Protein AF-A0A1B6F9Q2-F1 (afdb_monomer_lite)

pLDDT: mean 82.61, std 14.93, range [38.16, 96.75]

Secondary structure (DSSP, 8-state):
---------PPTTHHHHHHHHHHHGGGEEEEE-TTSS-EEEEESTT---S--SS--PPPTTSSTTEEEEEEEETTEEEEEEEEEEEETTEEE--GGGT----

Sequence (102 aa):
SEKVHSRPQAERGGKSKEMCKKYAESVYIILPDPIGSGTFKYDTCAVVEPLITNGKDAEAREYPHMALIGYGNKNSISWLCGGSLISERYILSAAHCTDSGS

Organism: NCBI:txid1464854

Structure (mmCIF, N/CA/C/O backbone):
data_AF-A0A1B6F9Q2-F1
#
_entry.id   AF-A0A1B6F9Q2-F1
#
loop_
_atom_site.group_PDB
_atom_site.id
_atom_site.type_symbol
_atom_site.label_atom_id
_atom_site.label_alt_id
_atom_site.label_comp_id
_atom_site.label_asym_id
_atom_site.label_entity_id
_atom_site.label_seq_id
_atom_site.pdbx_PDB_ins_code
_atom_site.Cartn_x
_atom_site.Cartn_y
_atom_site.Cartn_z
_atom_site.occupancy
_atom_site.B_iso_or_equiv
_atom_site.auth_seq_id
_atom_site.auth_comp_id
_atom_site.auth_asym_id
_atom_site.auth_atom_id
_atom_site.pdbx_PDB_model_num
ATOM 1 N N . SER A 1 1 ? -22.871 -35.264 -21.201 1.00 38.16 1 SER A N 1
ATOM 2 C CA . SER A 1 1 ? -23.313 -34.071 -20.456 1.00 38.16 1 SER A CA 1
ATOM 3 C C . SER A 1 1 ? -22.380 -33.830 -19.292 1.00 38.16 1 SER A C 1
ATOM 5 O O . SER A 1 1 ? -22.606 -34.359 -18.212 1.00 38.16 1 SER A O 1
ATOM 7 N N . GLU A 1 2 ? -21.307 -33.078 -19.517 1.00 39.44 2 GLU A N 1
ATOM 8 C CA . GLU A 1 2 ? -20.404 -32.653 -18.448 1.00 39.44 2 GLU A CA 1
ATOM 9 C C . GLU A 1 2 ? -20.895 -31.303 -17.926 1.00 39.44 2 GLU A C 1
ATOM 11 O O . GLU A 1 2 ? -20.960 -30.314 -18.657 1.00 39.44 2 GLU A O 1
ATOM 16 N N . LYS A 1 3 ? -21.339 -31.282 -16.667 1.00 46.50 3 LYS A N 1
ATOM 17 C CA . LYS A 1 3 ? -21.721 -30.052 -15.977 1.00 46.50 3 LYS A CA 1
ATOM 18 C C . LYS A 1 3 ? -20.447 -29.248 -15.734 1.00 46.50 3 LYS A C 1
ATOM 20 O O . LYS A 1 3 ? -19.712 -29.522 -14.790 1.00 46.50 3 LYS A O 1
ATOM 25 N N . VAL A 1 4 ? -20.210 -28.233 -16.562 1.00 53.12 4 VAL A N 1
ATOM 26 C CA . VAL A 1 4 ? -19.313 -27.129 -16.212 1.00 53.12 4 VAL A CA 1
ATOM 27 C C . VAL A 1 4 ? -19.917 -26.465 -14.977 1.00 53.12 4 VAL A C 1
ATOM 29 O O . VAL A 1 4 ? -20.897 -25.729 -15.066 1.00 53.12 4 VAL A O 1
ATOM 32 N N . HIS A 1 5 ? -19.383 -26.782 -13.799 1.00 47.81 5 HIS A N 1
ATOM 33 C CA . HIS A 1 5 ? -19.680 -26.042 -12.582 1.00 47.81 5 HIS A CA 1
ATOM 34 C C . HIS A 1 5 ? -19.060 -24.652 -12.746 1.00 47.81 5 HIS A C 1
ATOM 36 O O . HIS A 1 5 ? -17.874 -24.442 -12.489 1.00 47.81 5 HIS A O 1
ATOM 42 N N . SER A 1 6 ? -19.849 -23.715 -13.268 1.00 52.38 6 SER A N 1
ATOM 43 C CA . SER A 1 6 ? -19.484 -22.308 -13.356 1.00 52.38 6 SER A CA 1
ATOM 44 C C . SER A 1 6 ? -19.162 -21.818 -11.949 1.00 52.38 6 SER A C 1
ATOM 46 O O . SER A 1 6 ? -20.050 -21.762 -11.096 1.00 52.38 6 SER A O 1
ATOM 48 N N . ARG A 1 7 ? -17.888 -21.482 -11.700 1.00 56.28 7 ARG A N 1
ATOM 49 C CA . ARG A 1 7 ? -17.488 -20.756 -10.489 1.00 56.28 7 ARG A CA 1
ATOM 50 C C . ARG A 1 7 ? -18.422 -19.548 -10.337 1.00 56.28 7 ARG A C 1
ATOM 52 O O . ARG A 1 7 ? -18.684 -18.901 -11.355 1.00 56.28 7 ARG A O 1
ATOM 59 N N . PRO A 1 8 ? -18.904 -19.224 -9.122 1.00 59.00 8 PRO A N 1
ATOM 60 C CA . PRO A 1 8 ? -19.621 -17.978 -8.898 1.00 59.00 8 PRO A CA 1
ATOM 61 C C . PRO A 1 8 ? -18.782 -16.851 -9.489 1.00 59.00 8 PRO A C 1
ATOM 63 O O . PRO A 1 8 ? -17.587 -16.750 -9.192 1.00 59.00 8 PRO A O 1
ATOM 66 N N . GLN A 1 9 ? -19.364 -16.083 -10.407 1.00 63.03 9 GLN A N 1
ATOM 67 C CA . GLN A 1 9 ? -18.649 -15.014 -11.082 1.00 63.03 9 GLN A CA 1
ATOM 68 C C . GLN A 1 9 ? -18.256 -13.996 -10.014 1.00 63.03 9 GLN A C 1
ATOM 70 O O . GLN A 1 9 ? -19.106 -13.282 -9.488 1.00 63.03 9 GLN A O 1
ATOM 75 N N . ALA A 1 10 ? -16.977 -13.988 -9.639 1.00 67.75 10 ALA A N 1
ATOM 76 C CA . ALA A 1 10 ? -16.465 -13.024 -8.685 1.00 67.75 10 ALA A CA 1
ATOM 77 C C . ALA A 1 10 ? -16.776 -11.620 -9.219 1.00 67.75 10 ALA A C 1
ATOM 79 O O . ALA A 1 10 ? -16.446 -11.301 -10.365 1.00 67.75 10 ALA A O 1
ATOM 80 N N . GLU A 1 11 ? -17.444 -10.808 -8.402 1.00 86.56 11 GLU A N 1
ATOM 81 C CA . GLU A 1 11 ? -17.766 -9.427 -8.741 1.00 86.56 11 GLU A CA 1
ATOM 82 C C . GLU A 1 11 ? -16.481 -8.697 -9.154 1.00 86.56 11 GLU A C 1
ATOM 84 O O . GLU A 1 11 ? -15.437 -8.830 -8.501 1.00 86.56 11 GLU A O 1
ATOM 89 N N . ARG A 1 12 ? -16.533 -7.924 -10.245 1.00 88.06 12 ARG A N 1
ATOM 90 C CA . ARG A 1 12 ? -15.389 -7.105 -10.662 1.00 88.06 12 ARG A CA 1
ATOM 91 C C . ARG A 1 12 ? -14.961 -6.211 -9.496 1.00 88.06 12 ARG A C 1
ATOM 93 O O . ARG A 1 12 ? -15.757 -5.451 -8.955 1.00 88.06 12 ARG A O 1
ATOM 100 N N . GLY A 1 13 ? -13.694 -6.328 -9.105 1.00 88.94 13 GLY A N 1
ATOM 101 C CA . GLY A 1 13 ? -13.134 -5.580 -7.981 1.00 88.94 13 GLY A CA 1
ATOM 102 C C . GLY A 1 13 ? -13.529 -6.090 -6.590 1.00 88.94 13 GLY A C 1
ATOM 103 O O . GLY A 1 13 ? -13.183 -5.430 -5.619 1.00 88.94 13 GLY A O 1
ATOM 104 N N . GLY A 1 14 ? -14.193 -7.246 -6.451 1.00 93.06 14 GLY A N 1
ATOM 105 C CA . GLY A 1 14 ? -14.609 -7.785 -5.146 1.00 93.06 14 GLY A CA 1
ATOM 106 C C . GLY A 1 14 ? -13.453 -7.901 -4.144 1.00 93.06 14 GLY A C 1
ATOM 107 O O . GLY A 1 14 ? -13.548 -7.385 -3.034 1.00 93.06 14 GLY A O 1
ATOM 108 N N . LYS A 1 15 ? -12.311 -8.453 -4.578 1.00 91.06 15 LYS A N 1
ATOM 109 C CA . LYS A 1 15 ? -11.080 -8.524 -3.766 1.00 91.06 15 LYS A CA 1
ATOM 110 C C . LYS A 1 15 ? -10.564 -7.145 -3.346 1.00 91.06 15 LYS A C 1
ATOM 112 O O . LYS A 1 15 ? -10.234 -6.930 -2.186 1.00 91.06 15 LYS A O 1
ATOM 117 N N . SER A 1 16 ? -10.529 -6.194 -4.280 1.00 92.88 16 SER A N 1
ATOM 118 C CA . SER A 1 16 ? -10.096 -4.821 -4.001 1.00 92.88 16 SER A CA 1
ATOM 119 C C . SER A 1 16 ? -11.015 -4.139 -2.988 1.00 92.88 16 SER A C 1
ATOM 121 O O . SER A 1 16 ? -10.526 -3.477 -2.081 1.00 92.88 16 SER A O 1
ATOM 123 N N . LYS A 1 17 ? -12.336 -4.331 -3.099 1.00 93.56 17 LYS A N 1
ATOM 124 C CA . LYS A 1 17 ? -13.323 -3.786 -2.154 1.00 93.56 17 LYS A CA 1
ATOM 125 C C . LYS A 1 17 ? -13.163 -4.382 -0.758 1.00 93.56 17 LYS A C 1
ATOM 127 O O . LYS A 1 17 ? -13.214 -3.650 0.224 1.00 93.56 17 LYS A O 1
ATOM 132 N N . GLU A 1 18 ? -12.978 -5.695 -0.674 1.00 93.69 18 GLU A N 1
ATOM 133 C CA . GLU A 1 18 ? -12.750 -6.401 0.587 1.00 93.69 18 GLU A CA 1
ATOM 134 C C . GLU A 1 18 ? -11.494 -5.879 1.290 1.00 93.69 18 GLU A C 1
ATOM 136 O O . GLU A 1 18 ? -11.550 -5.444 2.440 1.00 93.69 18 GLU A O 1
ATOM 141 N N . MET A 1 19 ? -10.373 -5.845 0.572 1.00 93.38 19 MET A N 1
ATOM 142 C CA . MET A 1 19 ? -9.110 -5.417 1.156 1.00 93.38 19 MET A CA 1
ATOM 143 C C . MET A 1 19 ? -9.080 -3.918 1.452 1.00 93.38 19 MET A C 1
ATOM 145 O O . MET A 1 19 ? -8.515 -3.528 2.465 1.00 93.38 19 MET A O 1
ATOM 149 N N . CYS A 1 20 ? -9.748 -3.080 0.653 1.00 91.12 20 CYS A N 1
ATOM 150 C CA . CYS A 1 20 ? -9.906 -1.653 0.949 1.00 91.12 20 CYS A CA 1
ATOM 151 C C . CYS A 1 20 ? -10.536 -1.428 2.332 1.00 91.12 20 CYS A C 1
ATOM 153 O O . CYS A 1 20 ? -9.985 -0.679 3.135 1.00 91.12 20 CYS A O 1
ATOM 155 N N . LYS A 1 21 ? -11.614 -2.156 2.666 1.00 91.38 21 LYS A N 1
ATOM 156 C CA . LYS A 1 21 ? -12.232 -2.087 4.003 1.00 91.38 21 LYS A CA 1
ATOM 157 C C . LYS A 1 21 ? -11.261 -2.500 5.108 1.00 91.38 21 LYS A C 1
ATOM 159 O O . LYS A 1 21 ? -11.224 -1.864 6.151 1.00 91.38 21 LYS A O 1
ATOM 164 N N . LYS A 1 22 ? -10.455 -3.540 4.873 1.00 91.94 22 LYS A N 1
ATOM 165 C CA . LYS A 1 22 ? -9.440 -4.000 5.832 1.00 91.94 22 LYS A CA 1
ATOM 166 C C . LYS A 1 22 ? -8.322 -2.974 6.030 1.00 91.94 22 LYS A C 1
ATOM 168 O O . LYS A 1 22 ? -7.855 -2.795 7.145 1.00 91.94 22 LYS A O 1
ATOM 173 N N . TYR A 1 23 ? -7.878 -2.319 4.963 1.00 89.75 23 TYR A N 1
ATOM 174 C CA . TYR A 1 23 ? -6.804 -1.331 5.015 1.00 89.75 23 TYR A CA 1
ATOM 175 C C . TYR A 1 23 ? -7.239 0.009 5.592 1.00 89.75 23 TYR A C 1
ATOM 177 O O . TYR A 1 23 ? -6.436 0.641 6.265 1.00 89.75 23 TYR A O 1
ATOM 185 N N . ALA A 1 24 ? -8.496 0.411 5.399 1.00 87.31 24 ALA A N 1
ATOM 186 C CA . ALA A 1 24 ? -9.052 1.608 6.026 1.00 87.31 24 ALA A CA 1
ATOM 187 C C . ALA A 1 24 ? -8.960 1.567 7.564 1.00 87.31 24 ALA A C 1
ATOM 189 O O . ALA A 1 24 ? -8.943 2.600 8.215 1.00 87.31 24 ALA A O 1
ATOM 190 N N . GLU A 1 25 ? -8.829 0.388 8.169 1.00 88.19 25 GLU A N 1
ATOM 191 C CA . GLU A 1 25 ? -8.612 0.269 9.611 1.00 88.19 25 GLU A CA 1
ATOM 192 C C . GLU A 1 25 ? -7.271 0.861 10.086 1.00 88.19 25 GLU A C 1
ATOM 194 O O . GLU A 1 25 ? -7.143 1.193 11.261 1.00 88.19 25 GLU A O 1
ATOM 199 N N . SER A 1 26 ? -6.273 1.031 9.206 1.00 85.94 26 SER A N 1
ATOM 200 C CA . SER A 1 26 ? -4.950 1.541 9.600 1.00 85.94 26 SER A CA 1
ATOM 201 C C . SER A 1 26 ? -4.901 3.046 9.848 1.00 85.94 26 SER A C 1
ATOM 203 O O . SER A 1 26 ? -3.941 3.508 10.460 1.00 85.94 26 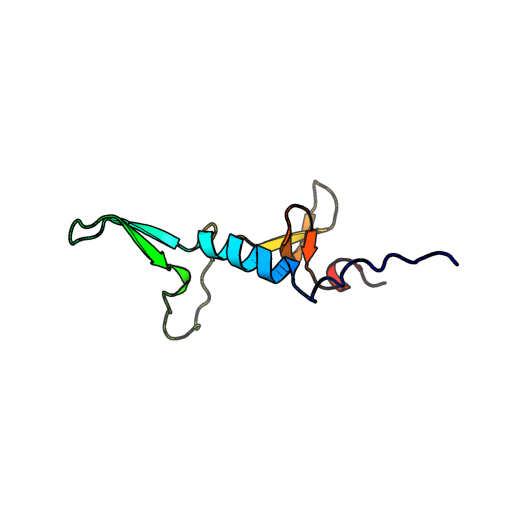SER A O 1
ATOM 205 N N . VAL A 1 27 ? -5.891 3.802 9.362 1.00 85.00 27 VAL A N 1
ATOM 206 C CA . VAL A 1 27 ? -5.954 5.265 9.529 1.00 85.00 27 VAL A CA 1
ATOM 207 C C . VAL A 1 27 ? -6.692 5.679 10.803 1.00 85.00 27 VAL A C 1
ATOM 209 O O . VAL A 1 27 ? -6.764 6.859 11.132 1.00 85.00 27 VAL A O 1
ATOM 212 N N . TYR A 1 28 ? -7.243 4.725 11.554 1.00 86.50 28 TYR A N 1
ATOM 213 C CA . TYR A 1 28 ? -7.866 5.027 12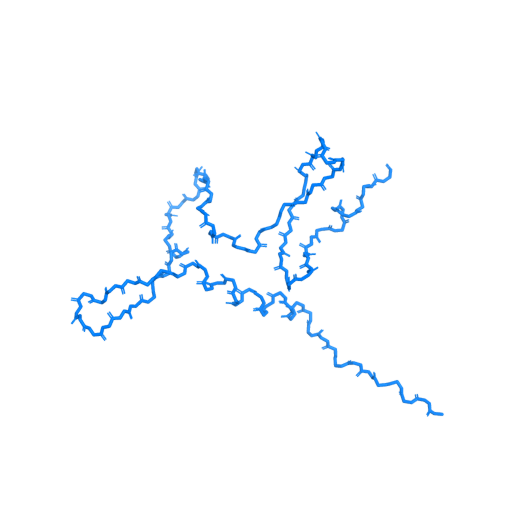.835 1.00 86.50 28 TYR A CA 1
ATOM 214 C C . TYR A 1 28 ? -6.847 4.947 13.965 1.00 86.50 28 TYR A C 1
ATOM 216 O O . TYR A 1 28 ? -6.182 3.928 14.155 1.00 86.50 28 TYR A O 1
ATOM 224 N N . ILE A 1 29 ? -6.804 5.992 14.786 1.00 86.69 29 ILE A N 1
ATOM 225 C CA . ILE A 1 29 ? -6.129 5.962 16.085 1.00 86.69 29 ILE A CA 1
ATOM 226 C C . ILE A 1 29 ? -7.163 5.826 17.204 1.00 86.69 29 ILE A C 1
ATOM 228 O O . ILE A 1 29 ? -8.293 6.304 17.089 1.00 86.69 29 ILE A O 1
ATOM 232 N N . ILE A 1 30 ? -6.783 5.153 18.289 1.00 89.62 30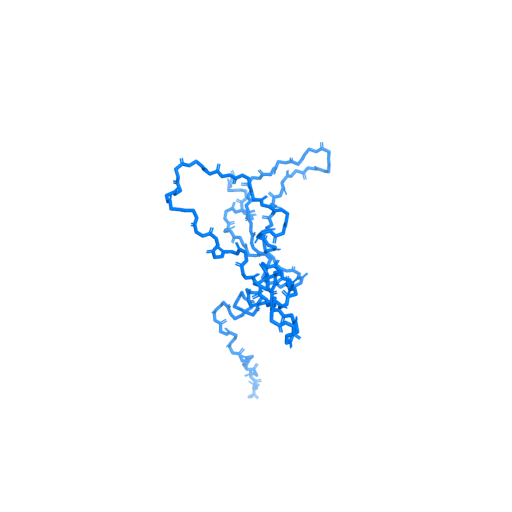 ILE A N 1
ATOM 233 C CA . ILE A 1 30 ? -7.633 4.985 19.470 1.00 89.62 30 ILE A CA 1
ATOM 234 C C . ILE A 1 30 ? -7.257 6.073 20.467 1.00 89.62 30 ILE A C 1
ATOM 236 O O . ILE A 1 30 ? -6.129 6.099 20.958 1.00 89.62 30 ILE A O 1
ATOM 240 N N . LEU A 1 31 ? -8.206 6.953 20.769 1.00 89.25 31 LEU A N 1
ATOM 241 C CA . LEU A 1 31 ? -8.033 8.014 21.753 1.00 89.25 31 LEU A CA 1
ATOM 242 C C . LEU A 1 31 ? -8.915 7.748 22.980 1.00 89.25 31 LEU A C 1
ATOM 244 O O . LEU A 1 31 ? -10.016 7.208 22.831 1.00 89.25 31 LEU A O 1
ATOM 248 N N . PRO A 1 32 ? -8.456 8.106 24.194 1.00 90.06 32 PRO A N 1
ATOM 249 C CA . PRO A 1 32 ? -9.306 8.087 25.377 1.00 90.06 32 PRO A CA 1
ATOM 250 C C . PRO A 1 32 ? -10.437 9.108 25.225 1.00 90.06 32 PRO A C 1
ATOM 252 O O . PRO A 1 32 ? -10.222 10.226 24.755 1.00 90.06 32 PRO A O 1
ATOM 255 N N . ASP A 1 33 ? -11.645 8.719 25.620 1.00 88.44 33 ASP A N 1
ATOM 256 C CA . ASP A 1 33 ? -12.799 9.610 25.642 1.00 88.44 33 ASP A CA 1
ATOM 257 C C . ASP A 1 33 ? -12.619 10.670 26.748 1.00 88.44 33 ASP A C 1
ATOM 259 O O . ASP A 1 33 ? -12.493 10.299 27.921 1.00 88.44 33 ASP A O 1
ATOM 263 N N . PRO A 1 34 ? -12.634 11.978 26.425 1.00 84.38 34 PRO A N 1
ATOM 264 C CA . PRO A 1 34 ? -12.519 13.045 27.420 1.00 84.38 34 PRO A CA 1
ATOM 265 C C . PRO A 1 34 ? -13.662 13.065 28.449 1.00 84.38 34 PRO A C 1
ATOM 267 O O . PRO A 1 34 ? -13.507 13.664 29.511 1.00 84.38 34 PRO A O 1
ATOM 270 N N . ILE A 1 35 ? -14.791 12.408 28.170 1.00 89.31 35 ILE A N 1
ATOM 271 C CA . ILE A 1 35 ? -15.944 12.285 29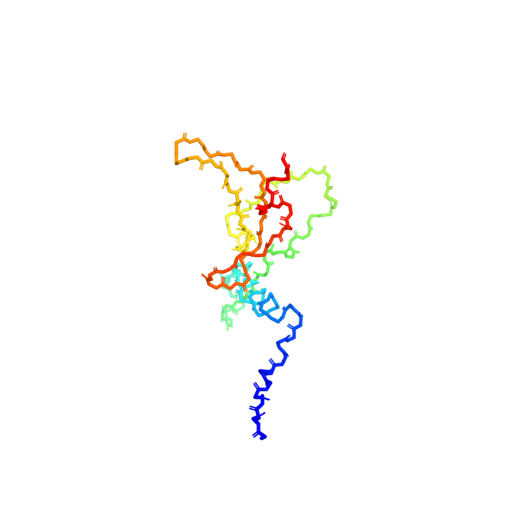.078 1.00 89.31 35 ILE A CA 1
ATOM 272 C C . ILE A 1 35 ? -15.830 11.015 29.950 1.00 89.31 35 ILE A C 1
ATOM 274 O O . ILE A 1 35 ? -16.614 10.802 30.872 1.00 89.31 35 ILE A O 1
ATOM 278 N N . GLY A 1 36 ? -14.818 10.174 29.708 1.00 83.62 36 GLY A N 1
ATOM 279 C CA . GLY A 1 36 ? -14.555 8.964 30.485 1.00 83.62 36 GLY A CA 1
ATOM 280 C C . GLY A 1 36 ? -15.478 7.788 30.161 1.00 83.62 36 GLY A C 1
ATOM 281 O O . GLY A 1 36 ? -15.493 6.820 30.919 1.00 83.62 36 GLY A O 1
ATOM 282 N N . SER A 1 37 ? -16.234 7.827 29.054 1.00 86.25 37 SER A N 1
ATOM 283 C CA . SER A 1 37 ? -17.117 6.714 28.670 1.00 86.25 37 SER A CA 1
ATOM 284 C C . SER A 1 37 ? -16.406 5.588 27.903 1.00 86.25 37 SER A C 1
ATOM 286 O O . SER A 1 37 ? -17.010 4.549 27.638 1.00 86.25 37 SER A O 1
ATOM 288 N N . GLY A 1 38 ? -15.109 5.737 27.600 1.00 87.81 38 GLY A N 1
ATOM 289 C CA . GLY A 1 38 ? -14.293 4.684 26.994 1.00 87.81 38 GLY A CA 1
ATOM 290 C C . GLY A 1 38 ? -13.188 5.213 26.085 1.00 87.81 38 GLY A C 1
ATOM 291 O O . GLY A 1 38 ? -12.418 6.096 26.461 1.00 87.81 38 GLY A O 1
ATOM 292 N N . THR A 1 39 ? -13.092 4.640 24.888 1.00 90.75 39 THR A N 1
ATOM 293 C CA . THR A 1 39 ? -12.196 5.089 23.819 1.00 90.75 39 THR A CA 1
ATOM 294 C C . THR A 1 39 ? -12.991 5.304 22.538 1.00 90.75 39 THR A C 1
ATOM 296 O O . THR A 1 39 ? -14.011 4.651 22.314 1.00 90.75 39 THR A O 1
ATOM 299 N N . PHE A 1 40 ? -12.527 6.210 21.680 1.00 89.38 40 PHE A N 1
ATOM 300 C CA . PHE A 1 40 ? -13.129 6.432 20.369 1.00 89.38 40 PHE A CA 1
ATOM 301 C C . PHE A 1 40 ? -12.086 6.292 19.254 1.00 89.38 40 PHE A C 1
ATOM 303 O O . PHE A 1 40 ? -10.888 6.492 19.470 1.00 89.38 40 PHE A O 1
ATOM 310 N N . LYS A 1 41 ? -12.551 5.913 18.057 1.00 87.94 41 LYS A N 1
ATOM 311 C CA . LYS A 1 41 ? -11.722 5.832 16.848 1.00 87.94 41 LYS A CA 1
ATOM 312 C C . LYS A 1 41 ? -11.702 7.200 16.175 1.00 87.94 41 LYS A C 1
ATOM 314 O O . LYS A 1 41 ? -12.747 7.678 15.740 1.00 87.94 41 LYS A O 1
ATOM 319 N N . TYR A 1 42 ? -10.531 7.812 16.090 1.00 86.69 42 TYR A N 1
ATOM 320 C CA . TYR A 1 42 ? -10.322 9.061 15.367 1.00 86.69 42 TYR A CA 1
ATOM 321 C C . TYR A 1 42 ? -9.744 8.753 13.987 1.00 86.69 42 TYR A C 1
ATOM 323 O O . TYR A 1 42 ? -8.701 8.107 13.892 1.00 86.69 42 TYR A O 1
ATOM 331 N N . ASP A 1 43 ? -10.448 9.174 12.937 1.00 85.56 43 ASP A N 1
ATOM 332 C CA . ASP A 1 43 ? -10.020 9.027 11.544 1.00 85.56 43 ASP A CA 1
ATOM 333 C C . ASP A 1 43 ? -8.966 10.088 11.212 1.00 85.56 43 ASP A C 1
ATOM 335 O O . ASP A 1 43 ? -9.286 11.275 11.118 1.00 85.56 43 ASP A O 1
ATOM 339 N N . THR A 1 44 ? -7.708 9.681 11.038 1.00 80.75 44 THR A N 1
ATOM 340 C CA . THR A 1 44 ? -6.638 10.613 10.658 1.00 80.75 44 THR A CA 1
ATOM 341 C C . THR A 1 44 ? -6.643 10.941 9.167 1.00 80.75 44 THR A C 1
ATOM 343 O O . THR A 1 44 ? -6.058 11.945 8.768 1.00 80.75 44 THR A O 1
ATOM 346 N N . CYS A 1 45 ? -7.335 10.153 8.341 1.00 75.38 45 CYS A N 1
ATOM 347 C CA . CYS A 1 45 ? -7.431 10.375 6.901 1.00 75.38 45 CYS A CA 1
ATOM 348 C C . CYS A 1 45 ? -8.321 11.584 6.573 1.00 75.38 45 CYS A C 1
ATOM 350 O O . CYS A 1 45 ? -8.150 12.230 5.542 1.00 75.38 45 CYS A O 1
ATOM 352 N N . ALA A 1 46 ? -9.268 11.904 7.462 1.00 66.56 46 ALA A N 1
ATOM 353 C CA . ALA A 1 46 ? -10.205 13.014 7.319 1.00 66.56 46 ALA A CA 1
ATOM 354 C C . ALA A 1 46 ? -9.644 14.376 7.772 1.00 66.56 46 ALA A C 1
ATOM 356 O O . ALA A 1 46 ? -10.386 15.361 7.786 1.00 66.56 46 ALA A O 1
ATOM 357 N N . VAL A 1 47 ? -8.358 14.471 8.137 1.00 65.44 47 VAL A N 1
ATOM 358 C CA . VAL A 1 47 ? -7.704 15.766 8.379 1.00 65.44 47 VAL A CA 1
ATOM 359 C C . VAL A 1 47 ? -7.475 16.440 7.024 1.00 65.44 47 VAL A C 1
ATOM 361 O O . VAL A 1 47 ? -6.412 16.347 6.416 1.00 65.44 47 VAL A O 1
ATOM 364 N N . VAL A 1 48 ? -8.528 17.074 6.512 1.00 59.84 48 VAL A N 1
ATOM 365 C CA . VAL A 1 48 ? -8.502 17.793 5.239 1.00 59.84 48 VAL A CA 1
ATOM 366 C C . VAL A 1 48 ? -7.712 19.082 5.438 1.00 59.84 48 VAL A C 1
ATOM 368 O O . VAL A 1 48 ? -8.204 20.027 6.054 1.00 59.84 48 VAL A O 1
ATOM 371 N N . GLU A 1 49 ? -6.491 19.146 4.912 1.00 61.88 49 GLU A N 1
ATOM 372 C CA . GLU A 1 49 ? -5.848 20.438 4.687 1.00 61.88 49 GLU A CA 1
ATOM 373 C C . GLU A 1 49 ? -6.596 21.145 3.544 1.00 61.88 49 GLU A C 1
ATOM 375 O O . GLU A 1 49 ? -6.728 20.587 2.448 1.00 61.88 49 GLU A O 1
ATOM 380 N N . PRO A 1 50 ? -7.151 22.349 3.771 1.00 60.75 50 PRO A N 1
ATOM 381 C CA . PRO A 1 50 ? -7.778 23.097 2.700 1.00 60.75 50 PRO A CA 1
ATOM 382 C C . PRO A 1 50 ? -6.679 23.526 1.719 1.00 60.75 50 PRO A C 1
ATOM 384 O O . PRO A 1 50 ? -5.806 24.313 2.070 1.00 60.75 50 PRO A O 1
ATOM 387 N N . LEU A 1 51 ? -6.781 23.020 0.483 1.00 58.25 51 LEU A N 1
ATOM 388 C CA . LEU A 1 51 ? -5.889 23.235 -0.667 1.00 58.25 51 LEU A CA 1
ATOM 389 C C . LEU A 1 51 ? -4.613 22.358 -0.693 1.00 58.25 51 LEU A C 1
ATOM 391 O O . LEU A 1 51 ? -3.633 22.615 -0.003 1.00 58.25 51 LEU A O 1
ATOM 395 N N . ILE A 1 52 ? -4.590 21.369 -1.600 1.00 61.53 52 ILE A N 1
ATOM 396 C CA . ILE A 1 52 ? -3.383 20.605 -1.961 1.00 61.53 52 ILE A CA 1
ATOM 397 C C . ILE A 1 52 ? -2.505 21.481 -2.864 1.00 61.53 52 ILE A C 1
ATOM 399 O O . ILE A 1 52 ? -2.571 21.388 -4.088 1.00 61.53 52 ILE A O 1
ATOM 403 N N . THR A 1 53 ? -1.732 22.395 -2.283 1.00 70.12 53 THR A N 1
ATOM 404 C CA . THR A 1 53 ? -0.799 23.246 -3.047 1.00 70.12 53 THR A CA 1
ATOM 405 C C . THR A 1 53 ? 0.656 22.819 -2.903 1.00 70.12 53 THR A C 1
ATOM 407 O O . THR A 1 53 ? 1.425 23.033 -3.833 1.00 70.12 53 THR A O 1
ATOM 410 N N . ASN A 1 54 ? 1.010 22.142 -1.807 1.00 69.38 54 ASN A N 1
ATOM 411 C CA . ASN A 1 54 ? 2.355 21.637 -1.532 1.00 69.38 54 ASN A CA 1
ATOM 412 C C . ASN A 1 54 ? 2.262 20.206 -0.999 1.00 69.38 54 ASN A C 1
ATOM 414 O O . ASN A 1 54 ? 2.156 20.015 0.209 1.00 69.38 54 ASN A O 1
ATOM 418 N N . GLY A 1 55 ? 2.266 19.209 -1.889 1.00 75.38 55 GLY A N 1
ATOM 419 C CA . GLY A 1 55 ? 2.265 17.803 -1.473 1.00 75.38 55 GLY A CA 1
ATOM 420 C C . GLY A 1 55 ? 3.305 17.540 -0.375 1.00 75.38 55 GLY A C 1
ATOM 421 O O . GLY A 1 55 ? 4.417 18.065 -0.438 1.00 75.38 55 GLY A O 1
ATOM 422 N N . LYS A 1 56 ? 2.920 16.758 0.634 1.00 80.94 56 LYS A N 1
ATOM 423 C CA . LYS A 1 56 ? 3.784 16.334 1.740 1.00 80.94 56 LYS A CA 1
ATOM 424 C C . LYS A 1 56 ? 4.069 14.842 1.641 1.00 80.94 56 LYS A C 1
ATOM 426 O O . LYS A 1 56 ? 3.285 14.105 1.039 1.00 80.94 56 LYS A O 1
ATOM 431 N N . ASP A 1 57 ? 5.175 14.415 2.236 1.00 84.62 57 ASP A N 1
ATOM 432 C CA . ASP A 1 57 ? 5.460 12.993 2.392 1.00 84.62 57 ASP A CA 1
ATOM 433 C C . ASP A 1 57 ? 4.345 12.335 3.210 1.00 84.62 57 ASP A C 1
ATOM 435 O O . ASP A 1 57 ? 3.856 12.904 4.188 1.00 84.62 57 ASP A O 1
ATOM 439 N N . ALA A 1 58 ? 3.931 11.144 2.780 1.00 85.00 58 ALA A N 1
ATOM 440 C CA . ALA A 1 58 ? 2.926 10.372 3.492 1.00 85.00 58 ALA A CA 1
ATOM 441 C C . ALA A 1 58 ? 3.501 9.826 4.805 1.00 85.00 58 ALA A C 1
ATOM 443 O O . ALA A 1 58 ? 4.637 9.343 4.851 1.00 85.00 58 ALA A O 1
ATOM 444 N N . GLU A 1 59 ? 2.687 9.836 5.853 1.00 82.56 59 GLU A N 1
ATOM 445 C CA . GLU A 1 59 ? 3.040 9.249 7.136 1.00 82.56 59 GLU A CA 1
ATOM 446 C C . GLU A 1 59 ? 3.180 7.726 7.028 1.00 82.56 59 GLU A C 1
ATOM 448 O O . GLU A 1 59 ? 2.604 7.044 6.166 1.00 82.56 59 GLU A O 1
ATOM 453 N N . ALA A 1 60 ? 3.941 7.147 7.956 1.00 81.31 60 ALA A N 1
ATOM 454 C CA . ALA A 1 60 ? 4.090 5.704 8.014 1.00 81.31 60 ALA A CA 1
ATOM 455 C C . ALA A 1 60 ? 2.713 5.032 8.169 1.00 81.31 60 ALA A C 1
ATOM 457 O O . ALA A 1 60 ? 2.011 5.241 9.155 1.00 81.31 60 ALA A O 1
ATOM 458 N N . ARG A 1 61 ? 2.375 4.148 7.219 1.00 79.69 61 ARG A N 1
ATOM 459 C CA . ARG A 1 61 ? 1.097 3.405 7.151 1.00 79.69 61 ARG A CA 1
ATOM 460 C C . ARG A 1 61 ? -0.137 4.256 6.817 1.00 79.69 61 ARG A C 1
ATOM 462 O O . ARG A 1 61 ? -1.245 3.748 6.971 1.00 79.69 61 ARG 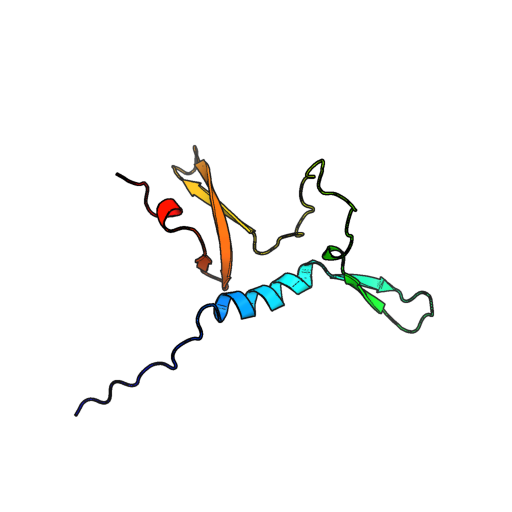A O 1
ATOM 469 N N . GLU A 1 62 ? 0.036 5.473 6.302 1.00 83.56 62 GLU A N 1
ATOM 470 C CA . GLU A 1 62 ? -1.078 6.289 5.790 1.00 83.56 62 GLU A CA 1
ATOM 471 C C . GLU A 1 62 ? -1.783 5.594 4.611 1.00 83.56 62 GLU A C 1
ATOM 473 O O . GLU A 1 62 ? -3.006 5.494 4.571 1.00 83.56 62 GLU A O 1
ATOM 478 N N . TYR A 1 63 ? -1.003 4.990 3.707 1.00 88.94 63 TYR A N 1
ATOM 479 C CA . TYR A 1 63 ? -1.506 4.216 2.567 1.00 88.94 63 TYR A CA 1
ATOM 480 C C . TYR A 1 63 ? -1.013 2.763 2.641 1.00 88.94 63 TYR A C 1
ATOM 482 O O . TYR A 1 63 ? -0.123 2.362 1.891 1.00 88.94 63 TYR A O 1
ATOM 490 N N . PRO A 1 64 ? -1.571 1.921 3.532 1.00 89.62 64 PRO A N 1
ATOM 491 C CA . PRO A 1 64 ? -1.050 0.571 3.803 1.00 89.62 64 PRO A CA 1
ATOM 492 C C . PRO A 1 64 ? -1.197 -0.401 2.620 1.00 89.62 64 PRO A C 1
ATOM 494 O O . PRO A 1 64 ? -0.596 -1.472 2.613 1.00 89.62 64 PRO A O 1
ATOM 497 N N . HIS A 1 65 ? -2.023 -0.054 1.633 1.00 93.44 65 HIS A N 1
ATOM 498 C CA . HIS A 1 65 ? -2.209 -0.829 0.412 1.00 93.44 65 HIS A CA 1
ATOM 499 C C . HIS A 1 65 ? -1.165 -0.489 -0.657 1.00 93.44 65 HIS A C 1
ATOM 501 O O . HIS A 1 65 ? -1.095 -1.196 -1.661 1.00 93.44 65 HIS A O 1
ATOM 507 N N . MET A 1 66 ? -0.382 0.581 -0.477 1.00 95.19 66 MET A N 1
ATOM 508 C CA . MET A 1 66 ? 0.591 1.044 -1.459 1.00 95.19 66 MET A CA 1
ATOM 509 C C . MET A 1 66 ? 1.750 0.051 -1.590 1.00 95.19 66 MET A C 1
ATOM 511 O O . MET A 1 66 ? 2.365 -0.347 -0.603 1.00 95.19 66 MET A O 1
ATOM 515 N N . ALA A 1 67 ? 2.058 -0.339 -2.823 1.00 95.94 67 ALA A N 1
ATOM 516 C CA . ALA A 1 67 ? 3.185 -1.190 -3.169 1.00 95.94 67 ALA A CA 1
ATOM 517 C C . ALA A 1 67 ? 4.088 -0.496 -4.192 1.00 95.94 67 ALA A C 1
ATOM 519 O O . ALA A 1 67 ? 3.606 0.185 -5.099 1.00 95.94 67 ALA A O 1
ATOM 520 N N . LEU A 1 68 ? 5.395 -0.724 -4.066 1.00 95.19 68 LEU A N 1
ATOM 521 C CA . LEU A 1 68 ? 6.407 -0.259 -5.007 1.00 95.19 68 LEU A CA 1
ATOM 522 C C . LEU A 1 68 ? 6.944 -1.456 -5.800 1.00 95.19 68 LEU A C 1
ATOM 524 O O . LEU A 1 68 ? 7.317 -2.476 -5.221 1.00 95.19 68 LEU A O 1
ATOM 528 N N . ILE A 1 69 ? 6.953 -1.339 -7.125 1.00 95.19 69 ILE A N 1
ATOM 529 C CA . ILE A 1 69 ? 7.365 -2.397 -8.050 1.00 95.19 69 ILE A CA 1
ATOM 530 C C . ILE A 1 69 ? 8.729 -2.023 -8.627 1.00 95.19 69 ILE A C 1
ATOM 532 O O . ILE A 1 69 ? 8.894 -0.978 -9.265 1.00 95.19 69 ILE A O 1
ATOM 536 N N . GLY A 1 70 ? 9.710 -2.881 -8.351 1.00 93.38 70 GLY A N 1
ATOM 537 C CA . GLY A 1 70 ? 11.102 -2.709 -8.742 1.00 93.38 70 GLY A CA 1
ATOM 538 C C . GLY A 1 70 ? 11.531 -3.709 -9.808 1.00 93.38 70 GLY A C 1
ATOM 539 O O . GLY A 1 70 ? 11.130 -4.872 -9.768 1.00 93.38 70 GLY A O 1
ATOM 540 N N . TYR A 1 71 ? 12.380 -3.258 -10.727 1.00 92.25 71 TYR A N 1
ATOM 541 C CA . TYR A 1 71 ? 12.909 -4.043 -11.842 1.00 92.25 71 TYR A CA 1
ATOM 542 C C . TYR A 1 71 ? 14.431 -4.110 -11.758 1.00 92.25 71 TYR A C 1
ATOM 544 O O . TYR A 1 71 ? 15.071 -3.145 -11.345 1.00 92.25 71 TYR A O 1
ATOM 552 N N . GLY A 1 72 ? 15.016 -5.230 -12.176 1.00 89.94 72 GLY A N 1
ATOM 553 C CA . GLY A 1 72 ? 16.463 -5.430 -12.175 1.00 89.94 72 GLY A CA 1
ATOM 554 C C . GLY A 1 72 ? 16.913 -6.521 -11.210 1.00 89.94 72 GLY A C 1
ATOM 555 O O . GLY A 1 72 ? 16.149 -7.410 -10.834 1.00 89.94 72 GLY A O 1
ATOM 556 N N . ASN A 1 73 ? 18.193 -6.490 -10.851 1.00 90.31 73 ASN A N 1
ATOM 557 C CA . ASN A 1 73 ? 18.800 -7.490 -9.977 1.00 90.31 73 ASN A CA 1
ATOM 558 C C . ASN A 1 73 ? 18.815 -7.003 -8.519 1.00 90.31 73 ASN A C 1
ATOM 560 O O . ASN A 1 73 ? 18.613 -5.826 -8.241 1.00 90.31 73 ASN A O 1
ATOM 564 N N . LYS A 1 74 ? 19.106 -7.897 -7.567 1.00 88.50 74 LYS A N 1
ATOM 565 C CA . LYS A 1 74 ? 19.105 -7.567 -6.127 1.00 88.50 74 LYS A CA 1
ATOM 566 C C . LYS A 1 74 ? 20.042 -6.413 -5.736 1.00 88.50 74 LYS A C 1
ATOM 568 O O . LYS A 1 74 ? 19.817 -5.795 -4.704 1.00 88.50 74 LYS A O 1
ATOM 573 N N . ASN A 1 75 ? 21.067 -6.135 -6.542 1.00 92.56 75 ASN A N 1
ATOM 574 C CA . ASN A 1 75 ? 22.071 -5.105 -6.275 1.00 92.56 75 ASN A CA 1
ATOM 575 C C . ASN A 1 75 ? 21.796 -3.797 -7.042 1.00 92.56 75 ASN A C 1
ATOM 577 O O . ASN A 1 75 ? 22.491 -2.808 -6.832 1.00 92.56 75 ASN A O 1
ATOM 581 N N . SER A 1 76 ? 20.815 -3.789 -7.947 1.00 92.94 76 SER A N 1
ATOM 582 C CA . SER A 1 76 ? 20.461 -2.662 -8.806 1.00 92.94 76 SER A CA 1
ATOM 583 C C . SER A 1 76 ? 18.986 -2.785 -9.185 1.00 92.94 76 SER A C 1
ATOM 585 O O . SER A 1 76 ? 18.629 -3.372 -10.209 1.00 92.94 76 SER A O 1
ATOM 587 N N . ILE A 1 77 ? 18.133 -2.284 -8.289 1.00 94.06 77 ILE A N 1
ATOM 588 C CA . ILE A 1 77 ? 16.680 -2.257 -8.460 1.00 94.06 77 ILE A CA 1
ATOM 589 C C . ILE A 1 77 ? 16.269 -0.842 -8.866 1.00 94.06 77 ILE A C 1
ATOM 591 O O . ILE A 1 77 ? 16.530 0.117 -8.140 1.00 94.06 77 ILE A O 1
ATOM 595 N N . SER A 1 78 ? 15.592 -0.719 -10.003 1.00 93.44 78 SER A N 1
ATOM 596 C CA . SER A 1 78 ? 14.922 0.506 -10.437 1.00 93.44 78 SER A CA 1
ATOM 597 C C . SER A 1 78 ? 13.449 0.451 -10.044 1.00 93.44 78 SER A C 1
ATOM 599 O O . SER A 1 78 ? 12.711 -0.413 -10.514 1.00 93.44 78 SER A O 1
ATOM 601 N N . TRP A 1 79 ? 13.006 1.372 -9.192 1.00 93.50 79 TRP A N 1
ATOM 602 C CA . TRP A 1 79 ? 11.611 1.483 -8.759 1.00 93.50 79 TRP A CA 1
ATOM 603 C C . TRP A 1 79 ? 10.830 2.362 -9.733 1.00 93.50 79 TRP A C 1
ATOM 605 O O . TRP A 1 79 ? 10.934 3.583 -9.678 1.00 93.50 79 TRP A O 1
ATOM 615 N N . LEU A 1 80 ? 10.095 1.744 -10.660 1.00 94.06 80 LEU A N 1
ATOM 616 C CA . LEU A 1 80 ? 9.494 2.465 -11.795 1.00 94.06 80 LEU A CA 1
ATOM 617 C C . LEU A 1 80 ? 7.965 2.400 -11.825 1.00 94.06 80 LEU A C 1
ATOM 619 O O . LEU A 1 80 ? 7.347 3.095 -12.624 1.00 94.06 80 LEU A O 1
ATOM 623 N N . CYS A 1 81 ? 7.347 1.586 -10.968 1.00 96.75 81 CYS A N 1
ATOM 624 C CA . CYS A 1 81 ? 5.898 1.446 -10.921 1.00 96.75 81 CYS A CA 1
ATOM 625 C C . CYS A 1 81 ? 5.367 1.366 -9.494 1.00 96.75 81 CYS A C 1
ATOM 627 O O . CYS A 1 81 ? 6.044 0.902 -8.576 1.00 96.75 81 CYS A O 1
ATOM 629 N N . GLY A 1 82 ? 4.109 1.768 -9.339 1.00 96.31 82 GLY A N 1
ATOM 630 C CA . GLY A 1 82 ? 3.313 1.520 -8.145 1.00 96.31 82 GLY A CA 1
ATOM 631 C C . GLY A 1 82 ? 2.316 0.381 -8.352 1.00 96.31 82 GLY A C 1
ATOM 632 O O . GLY A 1 82 ? 2.072 -0.089 -9.466 1.00 96.31 82 GLY A O 1
ATOM 633 N N . GLY A 1 83 ? 1.691 -0.049 -7.267 1.00 96.56 83 GLY A N 1
ATOM 634 C CA . GLY A 1 83 ? 0.557 -0.962 -7.303 1.00 96.56 83 GLY A CA 1
ATOM 635 C C . GLY A 1 83 ? -0.187 -0.981 -5.979 1.00 96.56 83 GLY A C 1
ATOM 636 O O . GLY A 1 83 ? 0.270 -0.416 -4.993 1.00 96.56 83 GLY A O 1
ATOM 637 N N . SER A 1 84 ? -1.334 -1.643 -5.937 1.00 96.38 84 SER A N 1
ATOM 638 C CA . SER A 1 84 ? -2.117 -1.803 -4.713 1.00 96.38 84 SER A CA 1
ATOM 639 C C . SER A 1 84 ? -2.166 -3.266 -4.307 1.00 96.38 84 SER A C 1
ATOM 641 O O . SER A 1 84 ? -2.544 -4.118 -5.109 1.00 96.38 84 SER A O 1
ATOM 643 N N . LEU A 1 85 ? -1.820 -3.583 -3.063 1.00 95.44 85 LEU A N 1
ATOM 644 C CA . LEU A 1 85 ? -2.018 -4.919 -2.512 1.00 95.44 85 LEU A CA 1
ATOM 645 C C . LEU A 1 85 ? -3.531 -5.174 -2.417 1.00 95.44 85 LEU A C 1
ATOM 647 O O . LEU A 1 85 ? -4.222 -4.493 -1.677 1.00 95.44 85 LEU A O 1
ATOM 651 N N . ILE A 1 86 ? -4.080 -6.100 -3.207 1.00 95.31 86 ILE A N 1
ATOM 652 C CA . ILE A 1 86 ? -5.536 -6.378 -3.268 1.00 95.31 86 ILE A CA 1
ATOM 653 C C . ILE A 1 86 ? -5.904 -7.736 -2.666 1.00 95.31 86 ILE A C 1
ATOM 655 O O . ILE A 1 86 ? -7.042 -8.184 -2.770 1.00 95.31 86 ILE A O 1
ATOM 659 N N . SER A 1 87 ? -4.928 -8.426 -2.079 1.00 92.44 87 SER A N 1
ATOM 660 C CA . SER A 1 87 ? -5.074 -9.638 -1.265 1.00 92.44 87 SER A CA 1
ATOM 661 C C . SER A 1 87 ? -3.721 -9.963 -0.631 1.00 92.44 87 SER A C 1
ATOM 663 O O . SER A 1 87 ? -2.726 -9.331 -0.966 1.00 92.44 87 SER A O 1
ATOM 665 N N . GLU A 1 88 ? -3.639 -11.005 0.192 1.00 90.88 88 GLU A N 1
ATOM 666 C CA . GLU A 1 88 ? -2.384 -11.433 0.833 1.00 90.88 88 GLU A CA 1
ATOM 667 C C . GLU A 1 88 ? -1.244 -11.787 -0.138 1.00 90.88 88 GLU A C 1
ATOM 669 O O . GLU A 1 88 ? -0.094 -11.878 0.282 1.00 90.88 88 GLU A O 1
ATOM 674 N N . ARG A 1 89 ? -1.541 -12.027 -1.424 1.00 93.88 89 ARG A N 1
ATOM 675 C CA . ARG A 1 89 ? -0.559 -12.533 -2.401 1.00 93.88 89 ARG A CA 1
ATOM 676 C C . ARG A 1 89 ? -0.554 -11.821 -3.750 1.00 93.88 89 ARG A C 1
ATOM 678 O O . ARG A 1 89 ? 0.216 -12.211 -4.620 1.00 93.88 89 ARG A O 1
ATOM 685 N N . TYR A 1 90 ? -1.417 -10.829 -3.960 1.00 94.19 90 TYR A N 1
ATOM 686 C CA . TYR A 1 90 ? -1.574 -10.204 -5.275 1.00 94.19 90 TYR A CA 1
ATOM 687 C C . TYR A 1 90 ? -1.565 -8.685 -5.186 1.00 94.19 90 TYR A C 1
ATOM 689 O O . TYR A 1 90 ? -2.337 -8.097 -4.425 1.00 94.19 90 TYR A O 1
ATOM 697 N N . ILE A 1 91 ? -0.737 -8.082 -6.036 1.00 96.12 91 ILE A N 1
ATOM 698 C CA . ILE A 1 91 ? -0.699 -6.648 -6.304 1.00 96.12 91 ILE A CA 1
ATOM 699 C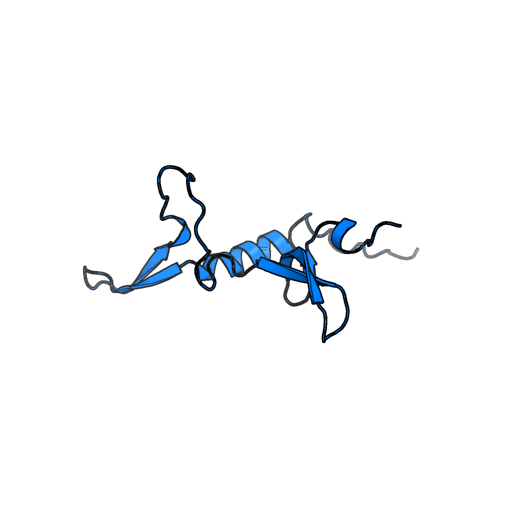 C . ILE A 1 91 ? -1.462 -6.384 -7.605 1.00 96.12 91 ILE A C 1
ATOM 701 O O . ILE A 1 91 ? -1.251 -7.065 -8.607 1.00 96.12 91 ILE A O 1
ATOM 705 N N . LEU A 1 92 ? -2.351 -5.397 -7.579 1.00 94.94 92 LEU A N 1
ATOM 706 C CA . LEU A 1 92 ? -2.965 -4.806 -8.759 1.00 94.94 92 LEU A CA 1
ATOM 707 C C . LEU A 1 92 ? -2.078 -3.664 -9.256 1.00 94.94 92 LEU A C 1
ATOM 709 O O . LEU A 1 92 ? -1.727 -2.778 -8.483 1.00 94.94 92 LEU A O 1
ATOM 713 N N . SER A 1 93 ? -1.732 -3.672 -10.537 1.00 95.94 93 SER A N 1
ATOM 714 C CA . SER A 1 93 ? -0.955 -2.609 -11.178 1.00 95.94 93 SER A CA 1
ATOM 715 C C . SER A 1 93 ? -1.380 -2.461 -12.642 1.00 95.94 93 SER A C 1
ATOM 717 O O . SER A 1 93 ? -2.277 -3.168 -13.112 1.00 95.94 93 SER A O 1
ATOM 719 N N . ALA A 1 94 ? -0.768 -1.521 -13.357 1.00 94.88 94 ALA A N 1
ATOM 720 C CA . ALA A 1 94 ? -0.988 -1.336 -14.781 1.00 94.88 94 ALA A CA 1
ATOM 721 C C . ALA A 1 94 ? -0.332 -2.465 -15.592 1.00 94.88 94 ALA A C 1
ATOM 723 O O . ALA A 1 94 ? 0.725 -2.973 -15.228 1.00 94.88 94 ALA A O 1
ATOM 724 N N . ALA A 1 95 ? -0.925 -2.824 -16.734 1.00 93.12 95 ALA A N 1
ATOM 725 C CA . ALA A 1 95 ? -0.375 -3.864 -17.610 1.00 93.12 95 ALA A CA 1
ATOM 726 C C . ALA A 1 95 ? 1.054 -3.535 -18.095 1.00 93.12 95 ALA A C 1
ATOM 728 O O . ALA A 1 95 ? 1.916 -4.409 -18.117 1.00 93.12 95 ALA A O 1
ATOM 729 N N . HIS A 1 96 ? 1.339 -2.261 -18.382 1.00 92.50 96 HIS A N 1
ATOM 730 C CA . HIS A 1 96 ? 2.676 -1.802 -18.784 1.00 92.50 96 HIS A CA 1
ATOM 731 C C . HIS A 1 96 ? 3.715 -1.843 -17.646 1.00 92.50 96 HIS A C 1
ATOM 733 O O . HIS A 1 96 ? 4.890 -1.616 -17.888 1.00 92.50 96 HIS A O 1
ATOM 739 N N . CYS A 1 97 ? 3.303 -2.107 -16.400 1.00 93.44 97 CYS A N 1
ATOM 740 C CA . CYS A 1 97 ? 4.230 -2.375 -15.296 1.00 93.44 97 CYS A CA 1
ATOM 741 C C . CYS A 1 97 ? 4.647 -3.853 -15.234 1.00 93.44 97 CYS A C 1
ATOM 743 O O . CYS A 1 97 ? 5.540 -4.234 -14.492 1.00 93.44 97 CYS A O 1
ATOM 745 N N . THR A 1 98 ? 3.991 -4.735 -15.982 1.00 85.62 98 THR A N 1
ATOM 746 C CA . THR A 1 98 ? 4.449 -6.125 -16.145 1.00 85.62 98 THR A CA 1
ATOM 747 C C . THR A 1 98 ? 5.070 -6.365 -17.508 1.00 85.62 98 THR A C 1
ATOM 749 O O . THR A 1 98 ? 5.842 -7.304 -17.672 1.00 85.62 98 THR A O 1
ATOM 752 N N . ASP A 1 99 ? 4.730 -5.507 -18.464 1.00 70.38 99 ASP A N 1
ATOM 753 C CA . ASP A 1 99 ? 5.236 -5.543 -19.819 1.00 70.38 99 ASP A CA 1
ATOM 754 C C . ASP A 1 99 ? 6.329 -4.482 -19.949 1.00 70.38 99 ASP A C 1
ATOM 756 O O . ASP A 1 99 ? 6.051 -3.286 -20.044 1.00 70.38 99 ASP A O 1
ATOM 760 N N . SER A 1 100 ? 7.590 -4.905 -19.909 1.00 57.91 100 SER A N 1
ATOM 761 C CA . SER A 1 100 ? 8.692 -4.093 -20.417 1.00 57.91 100 SER A CA 1
ATOM 762 C C . SER A 1 100 ? 8.491 -3.979 -21.925 1.00 57.91 100 SER A C 1
ATOM 764 O O . SER A 1 100 ? 9.008 -4.807 -22.667 1.00 57.91 100 SER A O 1
ATOM 766 N N . GLY A 1 101 ? 7.635 -3.053 -22.360 1.00 50.97 101 GLY A N 1
ATOM 767 C CA . GLY A 1 101 ? 7.215 -2.957 -23.750 1.00 50.97 101 GLY A CA 1
ATOM 768 C C . GLY A 1 101 ? 8.412 -2.926 -24.701 1.00 50.97 101 GLY A C 1
ATOM 769 O O . GLY A 1 101 ? 9.106 -1.919 -24.741 1.00 50.97 101 GLY A O 1
ATOM 770 N N . SER A 1 102 ? 8.538 -4.012 -25.477 1.00 43.81 102 SER A N 1
ATOM 771 C CA . SER A 1 102 ? 9.317 -4.197 -26.723 1.00 43.81 102 SER A CA 1
ATOM 772 C C . SER A 1 102 ? 10.835 -4.005 -26.661 1.00 43.81 102 SER A C 1
ATOM 774 O O . SER A 1 102 ? 11.304 -2.856 -26.528 1.00 43.81 102 SER A O 1
#

InterPro domains:
  IPR001254 Serine proteases, trypsin domain [PF00089] (52-100)
  IPR009003 Peptidase S1, PA clan [SSF50494] (45-100)
  IPR018114 Serine proteases, trypsin family, histidine active site [PS00134] (92-97)
  IPR051333 CLIP domain-containing serine protease [PTHR24260] (28-98)

Foldseek 3Di:
DDDPPPDDPQPVCNLVVVVVVVLQVQQWDWAQDPVRPGIDTDRNLPPDDPDPPDDDDDDDSNQVQKDFQWDDDPVDTDGDFIFGNSDPPDTHGDPCSVDPDD

Radius of gyration: 20.08 Å; chains: 1; bounding box: 45×57×57 Å